Protein AF-A0A7W1QDH7-F1 (afdb_monomer_lite)

Structure (mmCIF, N/CA/C/O backbone):
data_AF-A0A7W1QDH7-F1
#
_entry.id   AF-A0A7W1QDH7-F1
#
loop_
_atom_site.group_PDB
_atom_site.id
_atom_site.type_symbol
_atom_site.label_atom_id
_atom_site.label_alt_id
_atom_site.label_comp_id
_atom_site.label_asym_id
_atom_site.label_entity_id
_atom_site.label_seq_id
_atom_site.pdbx_PDB_ins_code
_atom_site.Cartn_x
_atom_site.Cartn_y
_atom_site.Cartn_z
_atom_site.occupancy
_atom_site.B_iso_or_equiv
_atom_site.auth_seq_id
_atom_site.auth_comp_id
_atom_site.auth_asym_id
_atom_site.auth_atom_id
_atom_site.pdbx_PDB_model_num
ATOM 1 N N . MET A 1 1 ? -6.095 22.217 -7.830 1.00 62.41 1 MET A N 1
ATOM 2 C CA . MET A 1 1 ? -6.116 20.892 -7.169 1.00 62.41 1 MET A CA 1
ATOM 3 C C . MET A 1 1 ? -4.738 20.520 -6.638 1.00 62.41 1 MET A C 1
ATOM 5 O O . MET A 1 1 ? -4.545 20.686 -5.448 1.00 62.41 1 MET A O 1
ATOM 9 N N . TYR A 1 2 ? -3.769 20.153 -7.483 1.00 74.31 2 TYR A N 1
ATOM 10 C CA . TYR A 1 2 ? -2.484 19.560 -7.063 1.00 74.31 2 TYR A CA 1
ATOM 11 C C . TYR A 1 2 ? -1.572 20.401 -6.150 1.00 74.31 2 TYR A C 1
ATOM 13 O O . TYR A 1 2 ? -0.783 19.830 -5.410 1.00 74.31 2 TYR A O 1
ATOM 21 N N . VAL A 1 3 ? -1.682 21.734 -6.166 1.00 87.06 3 VAL A N 1
ATOM 22 C CA . VAL A 1 3 ? -0.890 22.602 -5.271 1.00 87.06 3 VAL A CA 1
ATOM 23 C C . VAL A 1 3 ? -1.509 22.691 -3.878 1.00 87.06 3 VAL A C 1
ATOM 25 O O . VAL A 1 3 ? -0.794 22.663 -2.891 1.00 87.06 3 VAL A O 1
ATOM 28 N N . LEU A 1 4 ? -2.837 22.791 -3.781 1.00 91.25 4 LEU A N 1
ATOM 29 C CA . LEU A 1 4 ? -3.521 23.055 -2.510 1.00 91.25 4 LEU A CA 1
ATOM 30 C C . LEU A 1 4 ? -3.969 21.780 -1.800 1.00 91.25 4 LEU A C 1
ATOM 32 O O . LEU A 1 4 ? -3.981 21.744 -0.572 1.00 91.25 4 LEU A O 1
ATOM 36 N N . SER A 1 5 ? -4.332 20.733 -2.545 1.00 86.88 5 SER A N 1
ATOM 37 C CA . SER A 1 5 ? -4.873 19.501 -1.974 1.00 86.88 5 SER A CA 1
ATOM 38 C C . SER A 1 5 ? -3.976 18.846 -0.919 1.00 86.88 5 SER A C 1
ATOM 40 O O . SER A 1 5 ? -4.533 18.519 0.125 1.00 86.88 5 SER A O 1
ATOM 42 N N . PRO A 1 6 ? -2.643 18.684 -1.075 1.00 81.94 6 PRO A N 1
ATOM 43 C CA . PRO A 1 6 ? -1.846 18.029 -0.035 1.00 81.94 6 PRO A CA 1
ATOM 44 C C . PRO A 1 6 ? -1.867 18.808 1.287 1.00 81.94 6 PRO A C 1
ATOM 46 O O . PRO A 1 6 ? -1.987 18.207 2.353 1.00 81.94 6 PRO A O 1
ATOM 49 N N . PHE A 1 7 ? -1.840 20.142 1.229 1.00 90.19 7 PHE A N 1
ATOM 50 C CA . PHE A 1 7 ? -1.874 20.986 2.424 1.00 90.19 7 PHE A CA 1
ATOM 51 C C . PHE A 1 7 ? -3.263 21.028 3.056 1.00 90.19 7 PHE A C 1
ATOM 53 O O . PHE A 1 7 ? -3.391 20.871 4.266 1.00 90.19 7 PHE A O 1
ATOM 60 N N . VAL A 1 8 ? -4.312 21.201 2.246 1.00 91.81 8 VAL A N 1
ATOM 61 C CA . VAL A 1 8 ? -5.695 21.272 2.738 1.00 91.81 8 VAL A CA 1
ATOM 62 C C . VAL A 1 8 ? -6.139 19.925 3.301 1.00 91.81 8 VAL A C 1
ATOM 64 O O . VAL A 1 8 ? -6.687 19.886 4.398 1.00 91.81 8 VAL A O 1
ATOM 67 N N . VAL A 1 9 ? -5.872 18.819 2.599 1.00 88.88 9 VAL A N 1
ATOM 68 C CA . VAL A 1 9 ? -6.198 17.466 3.076 1.00 88.88 9 VAL A CA 1
ATOM 69 C C . VAL A 1 9 ? -5.384 17.131 4.321 1.00 88.88 9 VAL A C 1
ATOM 71 O O . VAL A 1 9 ? -5.959 16.640 5.288 1.00 88.88 9 VAL A O 1
ATOM 74 N N . GLY A 1 10 ? -4.086 17.451 4.347 1.00 86.81 10 GLY A N 1
ATOM 75 C CA . GLY A 1 10 ? -3.248 17.252 5.531 1.00 86.81 10 GLY A CA 1
ATOM 76 C C . GLY A 1 10 ? -3.743 18.046 6.744 1.00 86.81 10 GLY A C 1
ATOM 77 O O . GLY A 1 10 ? -3.869 17.500 7.839 1.00 86.81 10 GLY A O 1
ATOM 78 N N . TRP A 1 11 ? -4.106 19.316 6.546 1.00 92.50 11 TRP A N 1
ATOM 79 C CA . TRP A 1 11 ? -4.665 20.168 7.596 1.00 92.50 11 TRP A CA 1
ATOM 80 C C . TRP A 1 11 ? -6.034 19.681 8.086 1.00 92.50 11 TRP A C 1
ATOM 82 O O . TRP A 1 11 ? -6.261 19.609 9.295 1.00 92.50 11 TRP A O 1
ATOM 92 N N . LEU A 1 12 ? -6.938 19.306 7.173 1.00 92.56 12 LEU A N 1
ATOM 93 C CA . LEU A 1 12 ? -8.249 18.743 7.516 1.00 92.56 12 LEU A CA 1
ATOM 94 C C . LEU A 1 12 ? -8.105 17.429 8.282 1.00 92.56 12 LEU A C 1
ATOM 96 O O . LEU A 1 12 ? -8.764 17.246 9.304 1.00 92.56 12 LEU A O 1
ATOM 100 N N . TRP A 1 13 ? -7.220 16.542 7.828 1.00 88.88 13 TRP A N 1
ATOM 101 C CA . TRP A 1 13 ? -6.915 15.293 8.517 1.00 88.88 13 TRP A CA 1
ATOM 102 C C . TRP A 1 13 ? -6.404 15.558 9.935 1.00 88.88 13 TRP A C 1
ATOM 104 O O . TRP A 1 13 ? -6.937 14.990 10.887 1.00 88.88 13 TRP A O 1
ATOM 114 N N . TRP A 1 14 ? -5.450 16.479 10.103 1.00 90.12 14 TRP A N 1
ATOM 115 C CA . TRP A 1 14 ? -4.937 16.843 11.426 1.00 90.12 14 TRP A CA 1
ATOM 116 C C . TRP A 1 14 ? -6.041 17.409 12.328 1.00 90.12 14 TRP A C 1
ATOM 118 O O . TRP A 1 14 ? -6.173 16.993 13.479 1.00 90.12 14 TRP A O 1
ATOM 128 N N . ARG A 1 15 ? -6.890 18.305 11.814 1.00 93.50 15 ARG A N 1
ATOM 129 C CA . ARG A 1 15 ? -8.025 18.835 12.585 1.00 93.50 15 ARG A CA 1
ATOM 130 C C . ARG A 1 15 ? -9.057 17.773 12.951 1.00 93.50 15 ARG A C 1
ATOM 132 O O . ARG A 1 15 ? -9.614 17.848 14.043 1.00 93.50 15 ARG A O 1
ATOM 139 N N . ASN A 1 16 ? -9.324 16.814 12.070 1.00 90.31 16 ASN A N 1
ATOM 140 C CA . ASN A 1 16 ? -10.232 15.707 12.367 1.00 90.31 16 ASN A CA 1
ATOM 141 C C . ASN A 1 16 ? -9.646 14.793 13.445 1.00 90.31 16 ASN A C 1
ATOM 143 O O . ASN A 1 16 ? -10.351 14.429 14.378 1.00 90.31 16 ASN A O 1
ATOM 147 N N . GLN A 1 17 ? -8.343 14.514 13.387 1.00 85.62 17 GLN A N 1
ATOM 148 C CA . GLN A 1 17 ? -7.642 13.711 14.391 1.00 85.62 17 GLN A CA 1
ATOM 149 C C . GLN A 1 17 ? -7.682 14.313 15.800 1.00 85.62 17 GLN A C 1
ATOM 151 O O . GLN A 1 17 ? -7.649 13.570 16.771 1.00 85.62 17 GLN A O 1
ATOM 156 N N . GLN A 1 18 ? -7.760 15.641 15.927 1.00 88.62 18 GLN A N 1
ATOM 157 C CA . GLN A 1 18 ? -7.909 16.307 17.228 1.00 88.62 18 GLN A CA 1
ATOM 158 C C . GLN A 1 18 ? -9.317 16.164 17.825 1.00 88.62 18 GLN A C 1
ATOM 160 O O . GLN A 1 18 ? -9.488 16.361 19.024 1.00 88.62 18 GLN A O 1
ATOM 165 N N . ARG A 1 19 ? -10.327 15.872 16.996 1.00 87.62 19 ARG A N 1
ATOM 166 C CA . ARG A 1 19 ? -11.731 15.740 17.416 1.00 87.62 19 ARG A CA 1
ATOM 167 C C . ARG A 1 19 ? -12.199 14.295 17.531 1.00 87.62 19 ARG A C 1
ATOM 169 O O . ARG A 1 19 ? -13.248 14.064 18.118 1.00 87.62 19 ARG A O 1
ATOM 176 N N . ASP A 1 20 ? -11.459 13.354 16.958 1.00 84.00 20 ASP A N 1
ATOM 177 C CA . ASP A 1 20 ? -11.745 11.928 17.057 1.00 84.00 20 ASP A CA 1
ATOM 178 C C . ASP A 1 20 ? -11.388 11.431 18.469 1.00 84.00 20 ASP A C 1
ATOM 180 O O . ASP A 1 20 ? -10.215 11.491 18.848 1.00 84.00 20 ASP A O 1
ATOM 184 N N . PRO A 1 21 ? -12.356 10.917 19.253 1.00 82.56 21 PRO A N 1
ATOM 185 C CA . PRO A 1 21 ? -12.082 10.336 20.565 1.00 82.56 21 PRO A CA 1
ATOM 186 C C . PRO A 1 21 ? -11.127 9.136 20.501 1.00 82.56 21 PRO A C 1
ATOM 188 O O . PRO A 1 21 ? -10.545 8.771 21.519 1.00 82.56 21 PRO A O 1
ATOM 191 N N . ARG A 1 22 ? -10.968 8.508 19.321 1.00 80.31 22 ARG A N 1
ATOM 192 C CA . ARG A 1 22 ? -10.178 7.283 19.084 1.00 80.31 22 ARG A CA 1
ATOM 193 C C . ARG A 1 22 ? -10.589 6.097 19.959 1.00 80.31 22 ARG A C 1
ATOM 195 O O . ARG A 1 22 ? -9.849 5.121 20.076 1.00 80.31 22 ARG A O 1
ATOM 202 N N . VAL A 1 23 ? -11.775 6.171 20.554 1.00 84.56 23 VAL A N 1
ATOM 203 C CA . VAL A 1 23 ? -12.375 5.085 21.321 1.00 84.56 23 VAL A CA 1
ATOM 204 C C . VAL A 1 23 ? -13.290 4.300 20.381 1.00 84.56 23 VAL A C 1
ATOM 206 O O . VAL A 1 23 ? -14.040 4.926 19.628 1.00 84.56 23 VAL A O 1
ATOM 209 N N . PRO A 1 24 ? -13.222 2.958 20.377 1.00 83.56 24 PRO A N 1
ATOM 210 C CA . PRO A 1 24 ? -14.175 2.140 19.641 1.00 83.56 24 PRO A CA 1
ATOM 211 C C . PRO A 1 24 ? -15.611 2.374 20.114 1.00 83.56 24 PRO A C 1
ATOM 213 O O . PRO A 1 24 ? -15.856 2.536 21.312 1.00 83.56 24 PRO A O 1
ATOM 216 N N . GLU A 1 25 ? -16.560 2.359 19.183 1.00 83.69 25 GLU A N 1
ATOM 217 C CA . GLU A 1 25 ? -17.983 2.409 19.528 1.00 83.69 25 GLU A CA 1
ATOM 218 C C . GLU A 1 25 ? -18.431 1.099 20.204 1.00 83.69 25 GLU A C 1
ATOM 220 O O . GLU A 1 25 ? -17.827 0.035 20.029 1.00 83.69 25 GLU A O 1
ATOM 225 N N . ALA A 1 26 ? -19.511 1.150 20.991 1.00 81.44 26 ALA A N 1
ATOM 226 C CA . ALA A 1 26 ? -20.052 -0.045 21.634 1.00 81.44 26 ALA A CA 1
ATOM 227 C C . ALA A 1 26 ? -20.470 -1.088 20.578 1.00 81.44 26 ALA A C 1
ATOM 229 O O . ALA A 1 26 ? -21.246 -0.797 19.670 1.00 81.44 26 ALA A O 1
ATOM 230 N N . GLY A 1 27 ? -19.937 -2.309 20.692 1.00 80.69 27 GLY A N 1
ATOM 231 C CA . GLY A 1 27 ? -20.182 -3.387 19.728 1.00 80.69 27 GLY A CA 1
ATOM 232 C C . GLY A 1 27 ? -19.380 -3.282 18.423 1.00 80.69 27 GLY A C 1
ATOM 233 O O . GLY A 1 27 ? -19.613 -4.074 17.505 1.00 80.69 27 GLY A O 1
ATOM 234 N N . GLU A 1 28 ? -18.433 -2.343 18.321 1.00 85.75 28 GLU A N 1
ATOM 235 C CA . GLU A 1 28 ? -17.534 -2.242 17.175 1.00 85.75 28 GLU A CA 1
ATOM 236 C C . GLU A 1 28 ? -16.529 -3.404 17.134 1.00 85.75 28 GLU A C 1
ATOM 238 O O . GLU A 1 28 ? -15.860 -3.729 18.115 1.00 85.75 28 GLU A O 1
ATOM 243 N N . SER A 1 29 ? -16.385 -4.018 15.957 1.00 89.3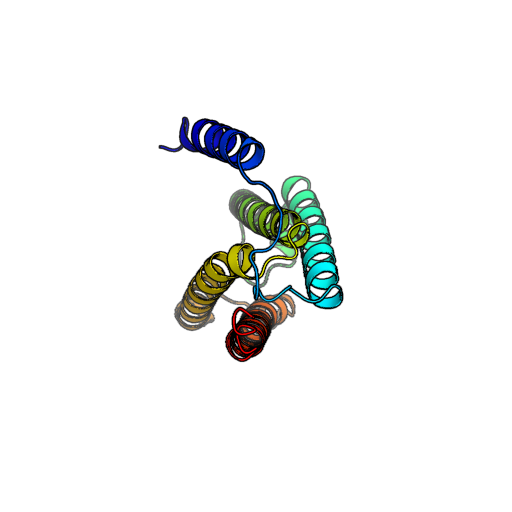8 29 SER A N 1
ATOM 244 C CA . SER A 1 29 ? -15.373 -5.051 15.730 1.00 89.38 29 SER A CA 1
ATOM 245 C C . SER A 1 29 ? -13.972 -4.448 15.643 1.00 89.38 29 SER A C 1
ATOM 247 O O . SER A 1 29 ? -13.748 -3.460 14.941 1.00 89.38 29 SER A O 1
ATOM 249 N N . LEU A 1 30 ? -13.008 -5.088 16.306 1.00 93.38 30 LEU A N 1
ATOM 250 C CA . LEU A 1 30 ? -11.610 -4.668 16.294 1.00 93.38 30 LEU A CA 1
ATOM 251 C C . LEU A 1 30 ? -10.775 -5.539 15.357 1.00 93.38 30 LEU A C 1
ATOM 253 O O . LEU A 1 30 ? -10.890 -6.764 15.346 1.00 93.38 30 LEU A O 1
ATOM 257 N N . VAL A 1 31 ? -9.894 -4.900 14.596 1.00 94.12 31 VAL A N 1
ATOM 258 C CA . VAL A 1 31 ? -8.950 -5.567 13.703 1.00 94.12 31 VAL A CA 1
ATOM 259 C C . VAL A 1 31 ? -7.907 -6.324 14.537 1.00 94.12 31 VAL A C 1
ATOM 261 O O . VAL A 1 31 ? -7.233 -5.715 15.382 1.00 94.12 31 VAL A O 1
ATOM 264 N N . PRO A 1 32 ? -7.713 -7.636 14.297 1.00 95.25 32 PRO A N 1
ATOM 265 C CA . PRO A 1 32 ? -6.762 -8.442 15.054 1.00 95.25 32 PRO A CA 1
ATOM 266 C C . PRO A 1 32 ? -5.345 -7.859 15.037 1.00 95.25 32 PRO A C 1
ATOM 268 O O . PRO A 1 32 ? -4.871 -7.358 14.015 1.00 95.25 32 PRO A O 1
ATOM 271 N N . ALA A 1 33 ? -4.626 -7.965 16.160 1.00 96.00 33 ALA A N 1
ATOM 272 C CA . ALA A 1 33 ? -3.254 -7.459 16.277 1.00 96.00 33 ALA A CA 1
ATOM 273 C C . ALA A 1 33 ? -2.316 -8.039 15.204 1.00 96.00 33 ALA A C 1
ATOM 275 O O . ALA A 1 33 ? -1.496 -7.306 14.659 1.00 96.00 33 ALA A O 1
ATOM 276 N N . THR A 1 34 ? -2.497 -9.311 14.841 1.00 97.00 34 THR A N 1
ATOM 277 C CA . THR A 1 34 ? -1.747 -9.974 13.767 1.00 97.00 34 THR A CA 1
ATOM 278 C C . THR A 1 34 ? -1.954 -9.291 12.417 1.00 97.00 34 THR A C 1
ATOM 280 O O . THR A 1 34 ? -0.983 -9.006 11.726 1.00 97.00 34 THR A O 1
ATOM 283 N N . VAL A 1 35 ? -3.197 -8.950 12.061 1.00 96.69 35 VAL A N 1
ATOM 284 C CA . VAL A 1 35 ? -3.511 -8.246 10.805 1.00 96.69 35 VAL A CA 1
ATOM 285 C C . VAL A 1 35 ? -2.868 -6.860 10.796 1.00 96.69 35 VAL A C 1
ATOM 287 O O . VAL A 1 35 ? -2.271 -6.456 9.800 1.00 96.69 35 VAL A O 1
ATOM 290 N N . ARG A 1 36 ? -2.913 -6.149 11.929 1.00 97.12 36 ARG A N 1
ATOM 291 C CA . ARG A 1 36 ? -2.253 -4.843 12.072 1.00 97.12 36 ARG A CA 1
ATOM 292 C C . ARG A 1 36 ? -0.733 -4.947 11.963 1.00 97.12 36 ARG A C 1
ATOM 294 O O . ARG A 1 36 ? -0.114 -4.093 11.339 1.00 97.12 36 ARG A O 1
ATOM 301 N N . LEU A 1 37 ? -0.126 -5.988 12.532 1.00 97.94 37 LEU A N 1
ATOM 302 C CA . LEU A 1 37 ? 1.312 -6.229 12.424 1.00 97.94 37 LEU A CA 1
ATOM 303 C C . LEU A 1 37 ? 1.723 -6.552 10.982 1.00 97.94 37 LEU A C 1
ATOM 305 O O . LEU A 1 37 ? 2.704 -5.993 10.499 1.00 97.94 37 LEU A O 1
ATOM 309 N N . ILE A 1 38 ? 0.946 -7.381 10.280 1.00 97.06 38 ILE A N 1
ATOM 310 C CA . ILE A 1 38 ? 1.157 -7.670 8.854 1.00 97.06 38 ILE A CA 1
ATOM 311 C C . ILE A 1 38 ? 1.071 -6.376 8.037 1.00 97.06 38 ILE A C 1
ATOM 313 O O . ILE A 1 38 ? 1.966 -6.095 7.245 1.00 97.06 38 ILE A O 1
ATOM 317 N N . ALA A 1 39 ? 0.057 -5.540 8.280 1.00 96.88 39 ALA A N 1
ATOM 318 C CA . ALA A 1 39 ? -0.070 -4.238 7.626 1.00 96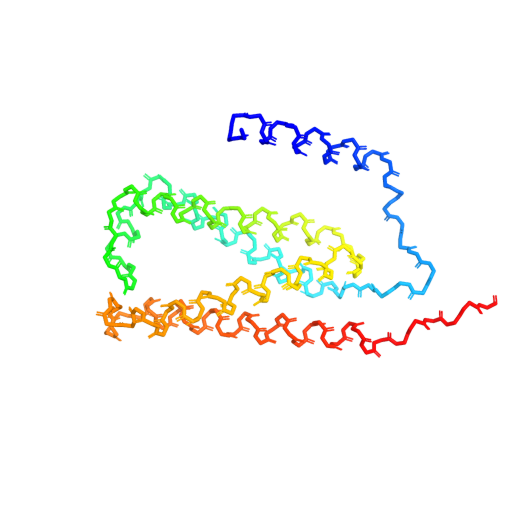.88 39 ALA A CA 1
ATOM 319 C C . ALA A 1 39 ? 1.147 -3.328 7.883 1.00 96.88 39 ALA A C 1
ATOM 321 O O . ALA A 1 39 ? 1.624 -2.683 6.952 1.00 96.88 39 ALA A O 1
ATOM 322 N N . ARG A 1 40 ? 1.699 -3.311 9.107 1.00 97.81 40 ARG A N 1
ATOM 323 C CA . ARG A 1 40 ? 2.939 -2.572 9.429 1.00 97.81 40 ARG A CA 1
ATOM 324 C C . ARG A 1 40 ? 4.141 -3.111 8.676 1.00 97.81 40 ARG A C 1
ATOM 326 O O . ARG A 1 40 ? 4.920 -2.323 8.155 1.00 97.81 40 ARG A O 1
ATOM 333 N N . ALA A 1 41 ? 4.294 -4.431 8.621 1.00 97.94 41 ALA A N 1
ATOM 334 C CA . ALA A 1 41 ? 5.399 -5.057 7.908 1.00 97.94 41 ALA A CA 1
ATOM 335 C C . ALA A 1 41 ? 5.347 -4.720 6.408 1.00 97.94 41 ALA A C 1
ATOM 337 O O . ALA A 1 41 ? 6.351 -4.284 5.847 1.00 97.94 41 ALA A O 1
ATOM 338 N N . ILE A 1 42 ? 4.163 -4.822 5.791 1.00 96.69 42 ILE A N 1
ATOM 339 C CA . ILE A 1 42 ? 3.931 -4.418 4.396 1.00 96.69 42 ILE A CA 1
ATOM 340 C C . ILE A 1 42 ? 4.244 -2.931 4.209 1.00 96.69 42 ILE A C 1
ATOM 342 O O . ILE A 1 42 ? 4.940 -2.568 3.266 1.00 96.69 42 ILE A O 1
ATOM 346 N N . ALA A 1 43 ? 3.778 -2.074 5.120 1.00 97.75 43 ALA A N 1
ATOM 347 C CA . ALA A 1 43 ? 4.022 -0.640 5.055 1.00 97.75 43 ALA A CA 1
ATOM 348 C C . ALA A 1 43 ? 5.514 -0.291 5.097 1.00 97.75 43 ALA A C 1
ATOM 350 O O . ALA A 1 43 ? 5.992 0.469 4.259 1.00 97.75 43 ALA A O 1
ATOM 351 N N . VAL A 1 44 ? 6.257 -0.862 6.049 1.00 98.25 44 VAL A N 1
ATOM 352 C CA . VAL A 1 44 ? 7.704 -0.643 6.175 1.00 98.25 44 VAL A CA 1
ATOM 353 C C . VAL A 1 44 ? 8.429 -1.155 4.933 1.00 98.25 44 VAL A C 1
ATOM 355 O O . VAL A 1 44 ? 9.239 -0.423 4.372 1.00 98.25 44 VAL A O 1
ATOM 358 N N . GLY A 1 45 ? 8.098 -2.358 4.456 1.00 98.00 45 GLY A N 1
ATOM 359 C CA . GLY A 1 45 ? 8.675 -2.910 3.229 1.00 98.00 45 GLY A CA 1
ATOM 360 C C . GLY A 1 45 ? 8.422 -2.020 2.010 1.00 98.00 45 GLY A C 1
ATOM 361 O O . GLY A 1 45 ? 9.359 -1.696 1.285 1.00 98.00 45 GLY A O 1
ATOM 362 N N . ALA A 1 46 ? 7.184 -1.553 1.827 1.00 97.69 46 ALA A N 1
ATOM 363 C CA . ALA A 1 46 ? 6.814 -0.650 0.740 1.00 97.69 46 ALA A CA 1
ATOM 364 C C . ALA A 1 46 ? 7.554 0.694 0.821 1.00 97.69 46 ALA A C 1
ATOM 366 O O . ALA A 1 46 ? 8.031 1.193 -0.195 1.00 97.69 46 ALA A O 1
ATOM 367 N N . LEU A 1 47 ? 7.694 1.273 2.017 1.00 98.50 47 LEU A N 1
ATOM 368 C CA . LEU A 1 47 ? 8.406 2.541 2.203 1.00 98.50 47 LEU A CA 1
ATOM 369 C C . LEU A 1 47 ? 9.905 2.408 1.949 1.00 98.50 47 LEU A C 1
ATOM 371 O O . LEU A 1 47 ? 10.488 3.283 1.313 1.00 98.50 47 LEU A O 1
ATOM 375 N N . LEU A 1 48 ? 10.520 1.313 2.400 1.00 98.50 48 LEU A N 1
ATOM 376 C CA . LEU A 1 48 ? 11.925 1.028 2.119 1.00 98.50 48 LEU A CA 1
ATOM 377 C C . LEU A 1 48 ? 12.150 0.798 0.621 1.00 98.50 48 LEU A C 1
ATOM 379 O O . LEU A 1 48 ? 13.055 1.401 0.051 1.00 98.50 48 LEU A O 1
ATOM 383 N N . ALA A 1 49 ? 11.302 -0.001 -0.032 1.00 97.31 49 ALA A N 1
ATOM 384 C CA . ALA A 1 49 ? 11.376 -0.227 -1.473 1.00 97.31 49 ALA A CA 1
ATOM 385 C C . ALA A 1 49 ? 11.208 1.083 -2.261 1.00 97.31 49 ALA A C 1
ATOM 387 O O . ALA A 1 49 ? 12.011 1.387 -3.141 1.00 97.31 49 ALA A O 1
ATOM 388 N N . ALA A 1 50 ? 10.216 1.902 -1.903 1.00 98.25 50 ALA A N 1
ATOM 389 C CA . ALA A 1 50 ? 10.006 3.204 -2.523 1.00 98.25 50 ALA A 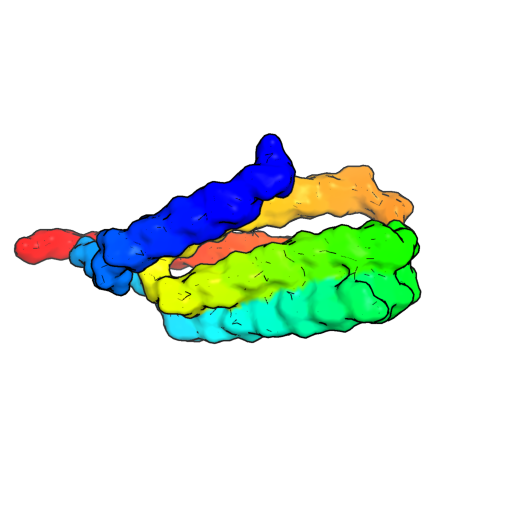CA 1
ATOM 390 C C . ALA A 1 50 ? 11.209 4.138 -2.335 1.00 98.25 50 ALA A C 1
ATOM 392 O O . ALA A 1 50 ? 11.622 4.803 -3.282 1.00 98.25 50 ALA A O 1
ATOM 393 N N . LEU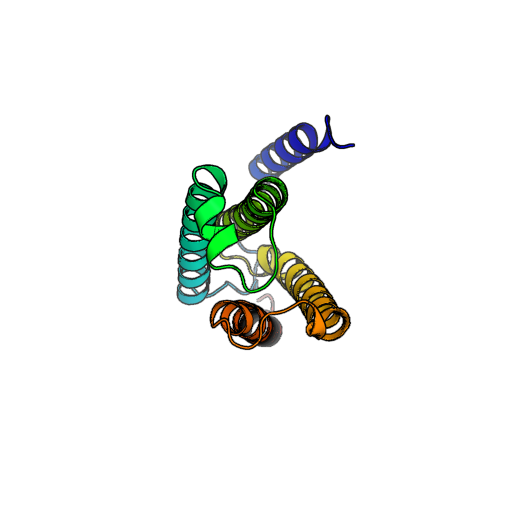 A 1 51 ? 11.797 4.174 -1.136 1.00 98.38 51 LEU A N 1
ATOM 394 C CA . LEU A 1 51 ? 12.985 4.980 -0.861 1.00 98.38 51 LEU A CA 1
ATOM 395 C C . LEU A 1 51 ? 14.173 4.542 -1.726 1.00 98.38 51 LEU A C 1
ATOM 397 O O . LEU A 1 51 ? 14.837 5.393 -2.317 1.00 98.38 51 LEU A O 1
ATOM 401 N N . VAL A 1 52 ? 14.406 3.231 -1.840 1.00 98.31 52 VAL A N 1
ATOM 402 C CA . VAL A 1 52 ? 15.460 2.674 -2.700 1.00 98.31 52 VAL A CA 1
ATOM 403 C C . VAL A 1 52 ? 15.252 3.102 -4.150 1.00 98.31 52 VAL A C 1
ATOM 405 O O . VAL A 1 52 ? 16.169 3.664 -4.737 1.00 98.31 52 VAL A O 1
ATOM 408 N N . VAL A 1 53 ? 14.050 2.925 -4.708 1.00 98.12 53 VAL A N 1
ATOM 409 C CA . VAL A 1 53 ? 13.763 3.266 -6.116 1.00 98.12 53 VAL A CA 1
ATOM 410 C C . VAL A 1 53 ? 13.784 4.781 -6.364 1.00 98.12 53 VAL A C 1
ATOM 412 O O . VAL A 1 53 ? 14.161 5.232 -7.445 1.00 98.12 53 VAL A O 1
ATOM 415 N N . LEU A 1 54 ? 13.424 5.606 -5.376 1.00 97.75 54 LEU A N 1
ATOM 416 C CA . LEU A 1 54 ? 13.544 7.063 -5.496 1.00 97.75 54 LEU A CA 1
ATOM 417 C C . LEU A 1 54 ? 15.005 7.504 -5.639 1.00 97.75 54 LEU A C 1
ATOM 419 O O . LEU A 1 54 ? 15.309 8.350 -6.489 1.00 97.75 54 LEU A O 1
ATOM 423 N N . ILE A 1 55 ? 15.896 6.923 -4.831 1.00 98.25 55 ILE A N 1
ATOM 424 C CA . ILE A 1 55 ? 17.329 7.242 -4.820 1.00 98.25 55 ILE A CA 1
ATOM 425 C C . ILE A 1 55 ? 18.035 6.611 -6.027 1.00 98.25 55 ILE A C 1
ATOM 427 O O . ILE A 1 55 ? 18.769 7.298 -6.736 1.00 98.25 55 ILE A O 1
ATOM 431 N N . SER A 1 56 ? 17.779 5.329 -6.284 1.00 97.88 56 SER A N 1
ATOM 432 C CA . SER A 1 56 ? 18.390 4.523 -7.342 1.00 97.88 56 SER A CA 1
ATOM 433 C C . SER A 1 56 ? 17.297 3.893 -8.218 1.00 97.88 56 SER A C 1
ATOM 435 O O . SER A 1 56 ? 16.903 2.744 -8.006 1.00 97.88 56 SER A O 1
ATOM 437 N N . PRO A 1 57 ? 16.756 4.649 -9.192 1.00 97.00 57 PRO A N 1
ATOM 438 C CA . PRO A 1 57 ? 15.666 4.167 -10.038 1.00 97.00 57 PRO A CA 1
ATOM 439 C C . PRO A 1 57 ? 16.082 3.025 -10.966 1.00 97.00 57 PRO A C 1
ATOM 441 O O . PRO A 1 57 ? 15.222 2.236 -11.353 1.00 97.00 57 PRO A O 1
ATOM 444 N N . ASP A 1 58 ? 17.375 2.910 -11.279 1.00 97.56 58 ASP A N 1
ATOM 445 C CA . ASP A 1 58 ? 17.910 1.873 -12.165 1.00 97.56 58 ASP A CA 1
ATOM 446 C C . ASP A 1 58 ? 17.670 0.466 -11.600 1.00 97.56 58 ASP A C 1
ATOM 448 O O . ASP A 1 58 ? 17.359 -0.450 -12.348 1.00 97.56 58 ASP A O 1
ATOM 452 N N . VAL A 1 59 ? 17.634 0.312 -10.266 1.00 95.94 59 VAL A N 1
ATOM 453 C CA . VAL A 1 59 ? 17.243 -0.954 -9.618 1.00 95.94 59 VAL A CA 1
ATOM 454 C C . VAL A 1 59 ? 15.866 -1.419 -10.088 1.00 95.94 59 VAL A C 1
ATOM 456 O O . VAL A 1 59 ? 15.672 -2.606 -10.331 1.00 95.94 59 VAL A O 1
ATOM 459 N N . ALA A 1 60 ? 14.900 -0.507 -10.221 1.00 96.00 60 ALA A N 1
ATOM 460 C CA . ALA A 1 60 ? 13.609 -0.868 -10.786 1.00 96.00 60 ALA A CA 1
ATOM 461 C C . ALA A 1 60 ? 13.735 -1.085 -12.296 1.00 96.00 60 ALA A C 1
ATOM 463 O O . ALA A 1 60 ? 13.311 -2.125 -12.769 1.00 96.00 60 ALA A O 1
ATOM 464 N N . VAL A 1 61 ? 14.349 -0.164 -13.040 1.00 97.00 61 VAL A N 1
ATOM 465 C CA . VAL A 1 61 ? 14.481 -0.271 -14.508 1.00 97.00 61 VAL A CA 1
ATOM 466 C C . VAL A 1 61 ? 15.060 -1.621 -14.950 1.00 97.00 61 VAL A C 1
ATOM 468 O O . VAL A 1 61 ? 14.526 -2.221 -15.877 1.00 97.00 61 VAL A O 1
ATOM 471 N N . ASP A 1 62 ? 16.073 -2.123 -14.248 1.00 96.00 62 ASP A N 1
ATOM 472 C CA . ASP A 1 62 ? 16.785 -3.353 -14.604 1.00 96.00 62 ASP A CA 1
ATOM 473 C C . ASP A 1 62 ? 16.042 -4.637 -14.201 1.00 96.00 62 ASP A C 1
ATOM 475 O O . ASP A 1 62 ? 16.316 -5.705 -14.741 1.00 96.00 62 ASP A O 1
ATOM 479 N N . ASN A 1 63 ? 15.127 -4.562 -13.227 1.00 95.38 63 ASN A N 1
ATOM 480 C CA . ASN A 1 63 ? 14.495 -5.747 -12.633 1.00 95.38 63 ASN A CA 1
ATOM 481 C C . ASN A 1 63 ? 12.979 -5.809 -12.847 1.00 95.38 63 ASN A C 1
ATOM 483 O O . ASN A 1 63 ? 12.369 -6.847 -12.595 1.00 95.38 63 ASN A O 1
ATOM 487 N N . TRP A 1 64 ? 12.340 -4.715 -13.254 1.00 93.69 64 TRP A N 1
ATOM 488 C CA . TRP A 1 64 ? 10.887 -4.632 -13.311 1.00 93.69 64 TRP A CA 1
ATOM 489 C C . TRP A 1 64 ? 10.295 -5.520 -14.408 1.00 93.69 64 TRP A C 1
ATOM 491 O O . TRP A 1 64 ? 10.912 -5.748 -15.442 1.00 93.69 64 TRP A O 1
ATOM 501 N N . GLY A 1 65 ? 9.069 -6.001 -14.193 1.00 92.94 65 GLY A N 1
ATOM 502 C CA . GLY A 1 65 ? 8.393 -6.926 -15.113 1.00 92.94 65 GLY A CA 1
ATOM 503 C C . GLY A 1 65 ? 7.961 -6.316 -16.451 1.00 92.94 65 GLY A C 1
ATOM 504 O O . GLY A 1 65 ? 7.370 -7.003 -17.272 1.00 92.94 65 GLY A O 1
ATOM 505 N N . TRP A 1 66 ? 8.203 -5.024 -16.661 1.00 94.56 66 TRP A N 1
ATOM 506 C CA . TRP A 1 66 ? 7.929 -4.314 -17.907 1.00 94.56 66 TRP A CA 1
ATOM 507 C C . TRP A 1 66 ? 8.849 -3.099 -18.019 1.00 94.56 66 TRP A C 1
ATOM 509 O O . TRP A 1 66 ? 9.394 -2.624 -17.019 1.00 94.56 66 TRP A O 1
ATOM 519 N N . THR A 1 67 ? 8.996 -2.564 -19.230 1.00 95.00 67 THR A N 1
ATOM 520 C CA . THR A 1 67 ? 9.914 -1.455 -19.506 1.00 95.00 67 THR A CA 1
ATOM 521 C C . THR A 1 67 ? 9.579 -0.212 -18.686 1.00 95.00 67 THR A C 1
ATOM 523 O O . THR A 1 67 ? 8.475 0.335 -18.764 1.00 95.00 67 THR A O 1
ATOM 526 N N . LEU A 1 68 ? 10.575 0.289 -17.953 1.00 95.75 68 LEU A N 1
ATOM 527 C CA . LEU A 1 68 ? 10.501 1.548 -17.223 1.00 95.75 68 LEU A CA 1
ATOM 528 C C . LEU A 1 68 ? 11.588 2.514 -17.691 1.00 95.75 68 LEU A C 1
ATOM 530 O O . LEU A 1 68 ? 12.726 2.141 -17.943 1.00 95.75 68 LEU A O 1
ATOM 534 N N . THR A 1 69 ? 11.248 3.797 -17.718 1.00 97.44 69 THR A N 1
ATOM 535 C CA . THR A 1 69 ? 12.241 4.876 -17.664 1.00 97.44 69 THR A CA 1
ATOM 536 C C . THR A 1 69 ? 12.579 5.206 -16.204 1.00 97.44 69 THR A C 1
ATOM 538 O O . THR A 1 69 ? 11.747 4.969 -15.317 1.00 97.44 69 THR A O 1
ATOM 541 N N . PRO A 1 70 ? 13.723 5.859 -15.922 1.00 97.75 70 PRO A N 1
ATOM 542 C CA . PRO A 1 70 ? 14.031 6.332 -14.571 1.00 97.75 70 PRO A CA 1
ATOM 543 C C . PRO A 1 70 ? 12.950 7.256 -13.989 1.00 97.75 70 PRO A C 1
ATOM 545 O O . PRO A 1 70 ? 12.665 7.224 -12.791 1.00 97.75 70 PRO A O 1
ATOM 548 N N . LEU A 1 71 ? 12.297 8.061 -14.838 1.00 97.44 71 LEU A N 1
ATOM 549 C CA . LEU A 1 71 ? 11.199 8.930 -14.417 1.00 97.44 71 LEU A CA 1
ATOM 550 C C . LEU A 1 71 ? 9.975 8.114 -13.984 1.00 97.44 71 LEU A C 1
ATOM 552 O O . LEU A 1 71 ? 9.444 8.335 -12.897 1.00 97.44 71 LEU A O 1
ATOM 556 N N . THR A 1 72 ? 9.541 7.152 -14.800 1.00 96.94 72 THR A N 1
ATOM 557 C CA . THR A 1 72 ? 8.381 6.305 -14.478 1.00 96.94 72 THR A CA 1
ATOM 558 C C . THR A 1 72 ? 8.645 5.408 -13.271 1.00 96.94 72 THR A C 1
ATOM 560 O O . THR A 1 72 ? 7.740 5.216 -12.462 1.00 96.94 72 THR A O 1
ATOM 563 N N . ALA A 1 73 ? 9.882 4.936 -13.080 1.00 97.81 73 ALA A N 1
ATOM 564 C CA . ALA A 1 73 ? 10.285 4.198 -11.883 1.00 97.81 73 ALA A CA 1
ATOM 565 C C . ALA A 1 73 ? 10.088 5.032 -10.605 1.00 97.81 73 ALA A C 1
ATOM 567 O O . ALA A 1 73 ? 9.464 4.576 -9.646 1.00 97.81 73 ALA A O 1
ATOM 568 N N . ARG A 1 74 ? 10.527 6.297 -10.607 1.00 97.88 74 ARG A N 1
ATOM 569 C CA . ARG A 1 74 ? 10.315 7.211 -9.469 1.00 97.88 74 ARG A CA 1
ATOM 570 C C . ARG A 1 74 ? 8.843 7.535 -9.238 1.00 97.88 74 ARG A C 1
ATOM 572 O O . ARG A 1 74 ? 8.415 7.637 -8.092 1.00 97.88 74 ARG A O 1
ATOM 579 N N . VAL A 1 75 ? 8.053 7.661 -10.303 1.00 97.12 75 VAL A N 1
ATOM 580 C CA . VAL A 1 75 ? 6.597 7.835 -10.184 1.00 97.12 75 VAL A CA 1
ATOM 581 C C . VAL A 1 75 ? 5.964 6.618 -9.500 1.00 97.12 75 VAL A C 1
ATOM 583 O O . VAL A 1 75 ? 5.214 6.792 -8.539 1.00 97.12 75 VAL A O 1
ATOM 586 N N . LEU A 1 76 ? 6.311 5.393 -9.911 1.00 96.00 76 LEU A N 1
ATOM 587 C CA . LEU A 1 76 ? 5.852 4.165 -9.248 1.00 96.00 76 LEU A CA 1
ATOM 588 C C . LEU A 1 76 ? 6.306 4.088 -7.784 1.00 96.00 76 LEU A C 1
ATOM 590 O O . LEU A 1 76 ? 5.539 3.654 -6.921 1.00 96.00 76 LEU A O 1
ATOM 594 N N . ALA A 1 77 ? 7.512 4.565 -7.478 1.00 97.75 77 ALA A N 1
ATOM 595 C CA . ALA A 1 77 ? 8.003 4.649 -6.109 1.00 97.75 77 ALA A CA 1
ATOM 596 C C . ALA A 1 77 ? 7.154 5.602 -5.251 1.00 97.75 77 ALA A C 1
ATOM 598 O O . ALA A 1 77 ? 6.791 5.247 -4.132 1.00 97.75 77 ALA A O 1
ATOM 599 N N . CYS A 1 78 ? 6.742 6.761 -5.779 1.00 96.81 78 CYS A N 1
ATOM 600 C CA . CYS A 1 78 ? 5.814 7.664 -5.087 1.00 96.81 78 CYS A CA 1
ATOM 601 C C . CYS A 1 78 ? 4.460 6.998 -4.795 1.00 96.81 78 CYS A C 1
ATOM 603 O O . CYS A 1 78 ? 3.947 7.118 -3.682 1.00 96.81 78 CYS A O 1
ATOM 605 N N . PHE A 1 79 ? 3.895 6.258 -5.757 1.00 94.81 79 PHE A N 1
ATOM 606 C CA . PHE A 1 79 ? 2.667 5.485 -5.529 1.00 94.81 79 PHE A CA 1
ATOM 607 C C . PHE A 1 79 ? 2.867 4.400 -4.465 1.00 94.81 79 PHE A C 1
ATOM 609 O O . PHE A 1 79 ? 2.035 4.241 -3.573 1.00 94.81 79 PHE A O 1
ATOM 616 N N . THR A 1 80 ? 3.997 3.698 -4.506 1.00 95.50 80 THR A N 1
ATOM 617 C CA . THR A 1 80 ? 4.354 2.678 -3.511 1.00 95.50 80 THR A CA 1
ATOM 618 C C . THR A 1 80 ? 4.494 3.289 -2.114 1.00 95.50 80 THR A C 1
ATOM 620 O O . THR A 1 80 ? 3.959 2.749 -1.145 1.00 95.50 80 THR A O 1
ATOM 623 N N . ALA A 1 81 ? 5.122 4.463 -2.001 1.00 97.19 81 ALA A N 1
ATOM 624 C CA . ALA A 1 81 ? 5.220 5.207 -0.750 1.00 97.19 81 ALA A CA 1
ATOM 625 C C . ALA A 1 81 ? 3.845 5.660 -0.238 1.00 97.19 81 ALA A C 1
ATOM 627 O O . ALA A 1 81 ? 3.574 5.550 0.957 1.00 97.19 81 ALA A O 1
ATOM 628 N N . GLN A 1 82 ? 2.954 6.118 -1.126 1.00 94.00 82 GLN A N 1
ATOM 629 C CA . GLN A 1 82 ? 1.576 6.466 -0.769 1.00 94.00 82 GLN A CA 1
ATOM 630 C C . GLN A 1 82 ? 0.842 5.263 -0.161 1.00 94.00 82 GLN A C 1
ATOM 632 O O . GLN A 1 82 ? 0.204 5.396 0.885 1.00 94.00 82 GLN A O 1
ATOM 637 N N . VAL A 1 83 ? 0.958 4.084 -0.781 1.00 92.81 83 VAL A N 1
ATOM 638 C CA . VAL A 1 83 ? 0.391 2.838 -0.245 1.00 92.81 83 VAL A CA 1
ATOM 639 C C . VAL A 1 83 ? 1.017 2.506 1.111 1.00 92.81 83 VAL A C 1
ATOM 641 O O . VAL A 1 83 ? 0.287 2.260 2.070 1.00 92.81 83 VAL A O 1
ATOM 644 N N . GLY A 1 84 ? 2.345 2.576 1.229 1.00 96.38 84 GLY A N 1
ATOM 645 C CA . GLY A 1 84 ? 3.064 2.312 2.476 1.00 96.38 84 GLY A CA 1
ATOM 646 C C . GLY A 1 84 ? 2.627 3.216 3.633 1.00 96.38 84 GLY A C 1
ATOM 647 O O . GLY A 1 84 ? 2.286 2.718 4.704 1.00 96.38 84 GLY A O 1
ATOM 648 N N . ILE A 1 85 ? 2.546 4.533 3.416 1.00 95.31 85 ILE A N 1
ATOM 649 C CA . ILE A 1 85 ? 2.036 5.489 4.416 1.00 95.31 85 ILE A CA 1
ATOM 650 C C . ILE A 1 85 ? 0.586 5.158 4.786 1.00 95.31 85 ILE A C 1
ATOM 652 O O . ILE A 1 85 ? 0.243 5.158 5.968 1.00 95.31 85 ILE A O 1
ATOM 656 N N . GLY A 1 86 ? -0.257 4.841 3.797 1.00 92.56 86 GLY A N 1
ATOM 657 C CA . GLY A 1 86 ? -1.649 4.453 4.020 1.00 92.56 86 GLY A CA 1
ATOM 658 C C . GLY A 1 86 ? -1.777 3.238 4.940 1.00 92.56 86 GLY A C 1
ATOM 659 O O . GLY A 1 86 ? -2.470 3.311 5.954 1.00 92.56 86 GLY A O 1
ATOM 660 N N . PHE A 1 87 ? -1.060 2.150 4.644 1.00 94.50 87 PHE A N 1
ATOM 661 C CA . PHE A 1 87 ? -1.044 0.948 5.485 1.00 94.50 87 PHE A CA 1
ATOM 662 C C . PHE A 1 87 ? -0.447 1.209 6.871 1.00 94.50 87 PHE A C 1
ATOM 664 O O . PHE A 1 87 ? -0.965 0.683 7.859 1.00 94.50 87 PHE A O 1
ATOM 671 N N . LEU A 1 88 ? 0.597 2.040 6.974 1.00 96.31 88 LEU A N 1
A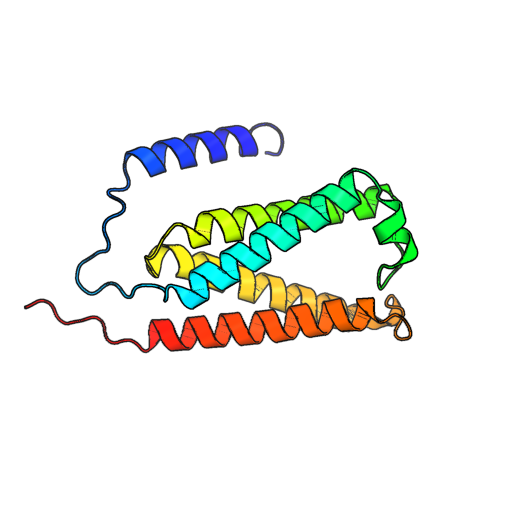TOM 672 C CA . LEU A 1 88 ? 1.193 2.393 8.260 1.00 96.31 88 LEU A CA 1
ATOM 673 C C . LEU A 1 88 ? 0.172 3.098 9.148 1.00 96.31 88 LEU A C 1
ATOM 675 O O . LEU A 1 88 ? -0.080 2.631 10.256 1.00 96.31 88 LEU A O 1
ATOM 679 N N . LEU A 1 89 ? -0.445 4.175 8.657 1.00 92.75 89 LEU A N 1
ATOM 680 C CA . LEU A 1 89 ? -1.433 4.942 9.417 1.00 92.75 89 LEU A CA 1
ATOM 681 C C . LEU A 1 89 ? -2.656 4.090 9.765 1.00 92.75 89 LEU A C 1
ATOM 683 O O . LEU A 1 89 ? -3.121 4.128 10.903 1.00 92.75 89 LEU A O 1
ATOM 687 N N . LEU A 1 90 ? -3.126 3.269 8.824 1.00 92.44 90 LEU A N 1
ATOM 688 C CA . LEU A 1 90 ? -4.249 2.362 9.042 1.00 92.44 90 LEU A CA 1
ATOM 689 C C . LEU A 1 90 ? -3.955 1.338 10.147 1.00 92.44 90 LEU A C 1
ATOM 691 O O . LEU A 1 90 ? -4.788 1.090 11.014 1.00 92.44 90 LEU A O 1
ATOM 695 N N . SER A 1 91 ? -2.732 0.805 10.179 1.00 95.56 91 SER A N 1
ATOM 696 C CA . SER A 1 91 ? -2.297 -0.178 11.177 1.00 95.56 91 SER A CA 1
ATOM 697 C C . SER A 1 91 ? -2.280 0.328 12.625 1.00 95.56 91 SER A C 1
ATOM 699 O O . SER A 1 91 ? -2.171 -0.470 13.566 1.00 95.56 91 SER A O 1
ATOM 701 N N . LEU A 1 92 ? -2.313 1.647 12.822 1.00 93.88 92 LEU A N 1
ATOM 702 C CA . LEU A 1 92 ? -2.320 2.269 14.144 1.00 93.88 92 LEU A CA 1
ATOM 703 C C . LEU A 1 92 ? -3.724 2.286 14.756 1.00 93.88 92 LEU A C 1
ATOM 705 O O . LEU A 1 92 ? -3.839 2.328 15.979 1.00 93.88 92 LEU A O 1
ATOM 709 N N . ASP A 1 93 ? -4.774 2.172 13.939 1.00 92.75 93 ASP A N 1
ATOM 710 C CA . ASP A 1 93 ? -6.161 2.175 14.396 1.00 92.75 93 ASP A CA 1
ATOM 711 C C . ASP A 1 93 ? -6.694 0.733 14.542 1.00 92.75 93 ASP A C 1
ATOM 713 O O . ASP A 1 93 ? -6.641 -0.039 13.581 1.00 92.75 93 ASP A O 1
ATOM 717 N N . PRO A 1 94 ? -7.164 0.301 15.728 1.00 93.62 94 PRO A N 1
ATOM 718 C CA . PRO A 1 94 ? -7.785 -1.012 15.899 1.00 93.62 94 PRO A CA 1
ATOM 719 C C . PRO A 1 94 ? -9.209 -1.105 15.341 1.00 93.62 94 PRO A C 1
ATOM 721 O O . PRO A 1 94 ? -9.706 -2.217 15.200 1.00 93.62 94 PRO A O 1
ATOM 724 N N . ARG A 1 95 ? -9.891 0.009 15.069 1.00 93.69 95 ARG A N 1
ATOM 725 C CA . ARG A 1 95 ? -11.321 0.034 14.731 1.00 93.69 95 ARG A CA 1
ATOM 726 C C . ARG A 1 95 ? -11.580 -0.462 13.314 1.00 93.69 95 ARG A C 1
ATOM 728 O O . ARG A 1 95 ? -10.987 0.043 12.363 1.00 93.69 95 ARG A O 1
ATOM 735 N N . TRP A 1 96 ? -12.498 -1.413 13.133 1.00 94.06 96 TRP A N 1
ATOM 736 C CA . TRP A 1 96 ? -12.865 -1.870 11.788 1.00 94.06 96 TRP A CA 1
ATOM 737 C C . TRP A 1 96 ? -13.485 -0.759 10.940 1.00 94.06 96 TRP A C 1
ATOM 739 O O . TRP A 1 96 ? -13.250 -0.725 9.732 1.00 94.06 96 TRP A O 1
ATOM 749 N N . SER A 1 97 ? -14.230 0.175 11.541 1.00 91.56 97 SER A N 1
ATOM 750 C CA . SER A 1 97 ? -14.831 1.295 10.805 1.00 91.56 97 SER A CA 1
ATOM 751 C C . SER A 1 97 ? -13.790 2.113 10.032 1.00 91.56 97 SER A C 1
ATOM 753 O O . SER A 1 97 ? -14.018 2.415 8.858 1.00 91.56 97 SER A O 1
ATOM 755 N N . SER A 1 98 ? -12.624 2.362 10.638 1.00 91.00 98 SER A N 1
ATOM 756 C CA . SER A 1 98 ? -11.484 3.050 10.018 1.00 91.00 98 SER A CA 1
ATOM 757 C C . SER A 1 98 ? -10.881 2.273 8.844 1.00 91.00 98 SER A C 1
ATOM 759 O O . SER A 1 98 ? -10.405 2.866 7.877 1.00 91.00 98 SER A O 1
ATOM 761 N N . TRP A 1 99 ? -10.916 0.940 8.899 1.00 94.50 99 TRP A N 1
ATOM 762 C CA . TRP A 1 99 ? -10.365 0.064 7.861 1.00 94.50 99 TRP A CA 1
ATOM 763 C C . TRP A 1 99 ? -11.320 -0.157 6.706 1.00 94.50 99 TRP A C 1
ATOM 765 O O . TRP A 1 99 ? -10.891 -0.240 5.559 1.00 94.50 99 TRP A O 1
ATOM 775 N N . ARG A 1 100 ? -12.614 -0.246 6.996 1.00 93.75 100 ARG A N 1
ATOM 776 C CA . ARG A 1 100 ? -13.627 -0.757 6.076 1.00 93.75 100 ARG A CA 1
ATOM 777 C C . ARG A 1 100 ? -13.643 -0.034 4.729 1.00 93.75 100 ARG A C 1
ATOM 779 O O . ARG A 1 100 ? -13.569 -0.686 3.690 1.00 93.75 100 ARG A O 1
ATOM 786 N N . VAL A 1 101 ? -13.693 1.299 4.742 1.00 92.31 101 VAL A N 1
ATOM 787 C CA . VAL A 1 101 ? -13.733 2.108 3.508 1.00 92.31 101 VAL A CA 1
ATOM 788 C C . VAL A 1 101 ? -12.418 1.998 2.734 1.00 92.31 101 VAL A C 1
ATOM 790 O O . VAL A 1 101 ? -12.426 1.878 1.507 1.00 92.31 101 VAL A O 1
ATOM 793 N N . LEU A 1 102 ? -11.282 1.981 3.436 1.00 92.62 102 LEU A N 1
ATOM 794 C CA . LEU A 1 102 ? -9.971 1.827 2.808 1.00 92.62 102 LEU A CA 1
ATOM 795 C C . LEU A 1 102 ? -9.822 0.444 2.170 1.00 92.62 102 LEU A C 1
ATOM 797 O O . LEU A 1 102 ? -9.420 0.360 1.015 1.00 92.62 102 LEU A O 1
ATOM 801 N N . VAL A 1 103 ? -10.224 -0.627 2.857 1.00 95.12 103 VAL A N 1
ATOM 802 C CA . VAL A 1 103 ? -10.209 -1.996 2.319 1.00 95.12 103 VAL A CA 1
ATOM 803 C C . VAL A 1 103 ? -11.063 -2.099 1.054 1.00 95.12 103 VAL A C 1
ATOM 805 O O . VAL A 1 103 ? -10.595 -2.642 0.057 1.00 95.12 103 VAL A O 1
ATOM 808 N N . GLN A 1 104 ? -12.275 -1.533 1.047 1.00 95.50 104 GLN A N 1
ATOM 809 C CA . GLN A 1 104 ? -13.127 -1.490 -0.151 1.00 95.50 104 GLN A CA 1
ATOM 810 C C . GLN A 1 104 ? -12.468 -0.719 -1.304 1.00 95.50 104 GLN A C 1
ATOM 812 O O . GLN A 1 104 ? -12.475 -1.181 -2.445 1.00 95.50 104 GLN A O 1
ATOM 817 N N . THR A 1 105 ? -11.856 0.427 -0.998 1.00 94.81 105 THR A N 1
ATOM 818 C CA . THR A 1 105 ? -11.141 1.249 -1.985 1.00 94.81 105 THR A CA 1
ATOM 819 C C . THR A 1 105 ? -9.965 0.485 -2.593 1.00 94.81 105 THR A C 1
ATOM 821 O O . THR A 1 105 ? -9.810 0.464 -3.813 1.00 94.81 105 THR A O 1
ATOM 824 N N . PHE A 1 106 ? -9.164 -0.193 -1.765 1.00 94.75 106 PHE A N 1
ATOM 825 C CA . PHE A 1 106 ? -8.043 -1.010 -2.229 1.00 94.75 106 PHE A CA 1
ATOM 826 C C . PHE A 1 106 ? -8.503 -2.226 -3.032 1.00 94.75 106 PHE A C 1
ATOM 828 O O . PHE A 1 106 ? -7.881 -2.534 -4.042 1.00 94.75 106 PHE A O 1
ATOM 835 N N . LEU A 1 107 ? -9.597 -2.887 -2.644 1.00 96.12 107 LEU A N 1
ATOM 836 C CA . LEU A 1 107 ? -10.168 -3.987 -3.424 1.00 96.12 107 LEU A CA 1
ATOM 837 C C . LEU A 1 107 ? -10.559 -3.533 -4.833 1.00 96.12 107 LEU A C 1
ATOM 839 O O . LEU A 1 107 ? -10.212 -4.204 -5.802 1.00 96.12 107 LEU A O 1
ATOM 843 N N . LEU A 1 108 ? -11.228 -2.383 -4.955 1.00 97.19 108 LEU A N 1
ATOM 844 C CA . LEU A 1 108 ? -11.578 -1.817 -6.257 1.00 97.19 108 LEU A CA 1
ATOM 845 C C . LEU A 1 108 ? -10.327 -1.442 -7.061 1.00 97.19 108 LEU A C 1
ATOM 847 O O . LEU A 1 108 ? -10.225 -1.793 -8.233 1.00 97.19 108 LEU A O 1
ATOM 851 N N . ALA A 1 109 ? -9.364 -0.762 -6.434 1.00 95.56 109 ALA A N 1
ATOM 852 C CA . ALA A 1 109 ? -8.127 -0.357 -7.094 1.00 95.56 109 ALA A CA 1
ATOM 853 C C . ALA A 1 109 ? -7.329 -1.566 -7.606 1.00 95.56 109 ALA A C 1
ATOM 855 O O . ALA A 1 109 ? -6.927 -1.590 -8.765 1.00 95.56 109 ALA A O 1
ATOM 856 N N . VAL A 1 110 ? -7.148 -2.595 -6.774 1.00 96.12 110 VAL A N 1
ATOM 857 C CA . VAL A 1 110 ? -6.442 -3.826 -7.154 1.00 96.12 110 VAL A CA 1
ATOM 858 C C . VAL A 1 110 ? -7.203 -4.586 -8.239 1.00 96.12 110 VAL A C 1
ATOM 860 O O . VAL A 1 110 ? -6.575 -5.084 -9.167 1.00 96.12 110 VAL A O 1
ATOM 863 N N . ALA A 1 111 ? -8.538 -4.632 -8.188 1.00 96.75 111 ALA A N 1
ATOM 864 C CA . ALA A 1 111 ? -9.332 -5.231 -9.258 1.00 96.75 111 ALA A CA 1
ATOM 865 C C . ALA A 1 111 ? -9.105 -4.517 -10.600 1.00 96.75 111 ALA A C 1
ATOM 867 O O . ALA A 1 111 ? -8.872 -5.177 -11.609 1.00 96.75 111 ALA A O 1
ATOM 868 N N . LEU A 1 112 ? -9.105 -3.181 -10.614 1.00 97.69 112 LEU A N 1
ATOM 869 C CA . LEU A 1 112 ? -8.817 -2.401 -11.821 1.00 97.69 112 LEU A CA 1
ATOM 870 C C . LEU A 1 112 ? -7.376 -2.597 -12.312 1.00 97.69 112 LEU A C 1
ATOM 872 O O . LEU A 1 112 ? -7.166 -2.708 -13.517 1.00 97.69 112 LEU A O 1
ATOM 876 N N . LEU A 1 113 ? -6.399 -2.691 -11.405 1.00 96.12 113 LEU A N 1
ATOM 877 C CA . LEU A 1 113 ? -5.012 -3.004 -11.763 1.00 96.12 113 LEU A CA 1
ATOM 878 C C . LEU A 1 113 ? -4.881 -4.403 -12.375 1.00 96.12 113 LEU A C 1
ATOM 880 O O . LEU A 1 113 ? -4.171 -4.556 -13.361 1.00 96.12 113 LEU A O 1
ATOM 884 N N . LEU A 1 114 ? -5.595 -5.402 -11.850 1.00 97.31 114 LEU A N 1
ATOM 885 C CA . LEU A 1 114 ? -5.629 -6.748 -12.428 1.00 97.31 114 LEU A CA 1
ATOM 886 C C . LEU A 1 114 ? -6.262 -6.749 -13.824 1.00 97.31 114 LEU A C 1
ATOM 888 O O . LEU A 1 114 ? -5.724 -7.380 -14.728 1.00 97.31 114 LEU A O 1
ATOM 892 N N . VAL A 1 115 ? -7.360 -6.011 -14.032 1.00 98.06 115 VAL A N 1
ATOM 893 C CA . VAL A 1 115 ? -7.936 -5.835 -15.379 1.00 98.06 115 VAL A CA 1
ATOM 894 C C . VAL A 1 115 ? -6.927 -5.168 -16.315 1.00 98.06 115 VAL A C 1
ATOM 896 O O . VAL A 1 115 ? -6.767 -5.617 -17.447 1.00 98.06 115 VAL A O 1
ATOM 899 N N . GLY A 1 116 ? -6.224 -4.133 -15.847 1.00 96.38 116 GLY A N 1
ATOM 900 C CA . GLY A 1 116 ? -5.156 -3.479 -16.603 1.00 96.38 116 GLY A CA 1
ATOM 901 C C . GLY A 1 116 ? -4.024 -4.438 -16.976 1.00 96.38 116 GLY A C 1
ATOM 902 O O . GLY A 1 116 ? -3.629 -4.477 -18.135 1.00 96.38 116 GLY A O 1
ATOM 903 N N . ALA A 1 117 ? -3.564 -5.258 -16.028 1.00 95.62 117 ALA A N 1
ATOM 904 C CA . ALA A 1 117 ? -2.516 -6.251 -16.255 1.00 95.62 117 ALA A CA 1
ATOM 905 C C . ALA A 1 117 ? -2.933 -7.318 -17.277 1.00 95.62 117 ALA A C 1
ATOM 907 O O . ALA A 1 117 ? -2.142 -7.672 -18.140 1.00 95.62 117 ALA A O 1
ATOM 908 N N . ILE A 1 118 ? -4.183 -7.793 -17.223 1.00 96.75 118 ILE A N 1
ATOM 909 C CA . ILE A 1 118 ? -4.722 -8.734 -18.219 1.00 96.75 118 ILE A CA 1
ATOM 910 C C . ILE A 1 118 ? -4.799 -8.075 -19.598 1.00 96.75 118 ILE A C 1
ATOM 912 O O . ILE A 1 118 ? -4.471 -8.694 -20.605 1.00 96.75 118 ILE A O 1
ATOM 916 N N . ARG A 1 119 ? -5.259 -6.822 -19.652 1.00 97.56 119 ARG A N 1
ATOM 917 C CA . ARG A 1 119 ? -5.455 -6.095 -20.908 1.00 97.56 119 ARG A CA 1
ATOM 918 C C . ARG A 1 119 ? -4.132 -5.785 -21.611 1.00 97.56 119 ARG A C 1
ATOM 920 O O . ARG A 1 119 ? -4.081 -5.841 -22.831 1.00 97.56 119 ARG A O 1
ATOM 927 N N . GLU A 1 120 ? -3.101 -5.441 -20.850 1.00 95.69 120 GLU A N 1
ATOM 928 C CA . GLU A 1 120 ? -1.780 -5.060 -21.360 1.00 95.69 120 GLU A CA 1
ATOM 929 C C . GLU A 1 120 ? -0.747 -6.177 -21.133 1.00 95.69 120 GLU A C 1
ATOM 931 O O . GLU A 1 120 ? 0.443 -5.900 -20.989 1.00 95.69 120 GLU A O 1
ATOM 936 N N . TRP A 1 121 ? -1.187 -7.441 -21.082 1.00 95.94 121 TRP A N 1
ATOM 937 C CA . TRP A 1 121 ? -0.320 -8.582 -20.766 1.00 95.94 121 TRP A CA 1
ATOM 938 C C . TRP A 1 121 ? 0.895 -8.679 -21.695 1.00 95.94 121 TRP A C 1
ATOM 940 O O . TRP A 1 121 ? 1.995 -8.944 -21.231 1.00 95.94 121 TRP A O 1
ATOM 950 N N . ASP A 1 122 ? 0.722 -8.358 -22.979 1.00 95.69 122 ASP A N 1
ATOM 951 C CA . ASP A 1 122 ? 1.791 -8.396 -23.987 1.00 95.69 122 ASP A CA 1
ATOM 952 C C . ASP A 1 122 ? 2.940 -7.403 -23.713 1.00 95.69 122 ASP A C 1
ATOM 954 O O . ASP A 1 122 ? 3.991 -7.477 -24.347 1.00 95.69 122 ASP A O 1
ATOM 958 N N . THR A 1 123 ? 2.757 -6.455 -22.786 1.00 93.38 123 THR A N 1
ATOM 959 C CA . THR A 1 123 ? 3.816 -5.526 -22.350 1.00 93.38 123 THR A CA 1
ATOM 960 C C . THR A 1 123 ? 4.672 -6.070 -21.208 1.00 93.38 123 THR A C 1
ATOM 962 O O . THR A 1 123 ? 5.731 -5.506 -20.921 1.00 93.38 123 THR A O 1
ATOM 965 N N . PHE A 1 124 ? 4.219 -7.139 -20.550 1.00 93.75 124 PHE A N 1
ATOM 966 C CA . PHE A 1 124 ? 4.961 -7.799 -19.489 1.00 93.75 124 PHE A CA 1
ATOM 967 C C . PHE A 1 124 ? 5.974 -8.783 -20.071 1.00 93.75 124 PHE A C 1
ATOM 969 O O . PHE A 1 124 ? 5.703 -9.487 -21.040 1.00 93.75 124 PHE A O 1
ATOM 976 N N . ASP A 1 125 ? 7.129 -8.867 -19.423 1.00 94.44 125 ASP A N 1
ATOM 977 C CA . ASP A 1 125 ? 8.111 -9.918 -19.656 1.00 94.44 125 ASP A CA 1
ATOM 978 C C . ASP A 1 125 ? 7.755 -11.129 -18.780 1.00 94.44 125 ASP A C 1
ATOM 980 O O . ASP A 1 125 ? 7.925 -11.100 -17.557 1.00 94.44 125 ASP A O 1
ATOM 984 N N . ASP A 1 126 ? 7.211 -12.186 -19.382 1.00 92.94 126 ASP A N 1
ATOM 985 C CA . ASP A 1 126 ? 6.765 -13.395 -18.681 1.00 92.94 126 ASP A CA 1
ATOM 986 C C . ASP A 1 126 ? 7.921 -14.290 -18.201 1.00 92.94 126 ASP A C 1
ATOM 988 O O . ASP A 1 126 ? 7.727 -15.103 -17.287 1.00 92.94 126 ASP A O 1
ATOM 992 N N . ALA A 1 127 ? 9.131 -14.094 -18.737 1.00 94.12 127 ALA A N 1
ATOM 993 C CA . ALA A 1 127 ? 10.356 -14.719 -18.245 1.00 94.12 127 ALA A CA 1
ATOM 994 C C . ALA A 1 127 ? 10.887 -14.028 -16.977 1.00 94.12 127 ALA A C 1
ATOM 996 O O . ALA A 1 127 ? 11.636 -14.635 -16.202 1.00 94.12 127 ALA A O 1
ATOM 997 N N . ASN A 1 128 ? 10.482 -12.780 -16.723 1.00 93.56 128 ASN A N 1
ATOM 998 C CA . ASN A 1 128 ? 10.877 -12.042 -15.533 1.00 93.56 128 ASN A CA 1
ATOM 999 C C . ASN A 1 128 ? 10.043 -12.458 -14.304 1.00 93.56 128 ASN A C 1
ATOM 1001 O O . ASN A 1 128 ? 8.821 -12.317 -14.249 1.00 93.56 128 ASN A O 1
ATOM 1005 N N . VAL A 1 129 ? 10.719 -12.905 -13.244 1.00 95.19 129 VAL A N 1
ATOM 1006 C CA . VAL A 1 129 ? 10.090 -13.304 -11.972 1.00 95.19 129 VAL A CA 1
ATOM 1007 C C . VAL A 1 129 ? 9.291 -12.160 -11.325 1.00 95.19 129 VAL A C 1
ATOM 1009 O O . VAL A 1 129 ? 8.277 -12.415 -10.669 1.00 95.19 129 VAL A O 1
ATOM 1012 N N . MET A 1 130 ? 9.690 -10.900 -11.520 1.00 93.88 130 MET A N 1
ATOM 1013 C CA . MET A 1 130 ? 8.983 -9.737 -10.967 1.00 93.88 130 MET A CA 1
ATOM 1014 C C . MET A 1 130 ? 7.598 -9.528 -11.584 1.00 93.88 130 MET A C 1
ATOM 1016 O O . MET A 1 130 ? 6.709 -9.037 -10.887 1.00 93.88 130 MET A O 1
ATOM 1020 N N . THR A 1 131 ? 7.371 -9.959 -12.829 1.00 95.56 131 THR A N 1
ATOM 1021 C CA . THR A 1 131 ? 6.034 -9.985 -13.451 1.00 95.56 131 THR A CA 1
ATOM 1022 C C . THR A 1 131 ? 5.080 -10.829 -12.620 1.00 95.56 131 THR A C 1
ATOM 1024 O O . THR A 1 131 ? 4.021 -10.367 -12.186 1.00 95.56 131 THR A O 1
ATOM 1027 N N . TRP A 1 132 ? 5.496 -12.053 -12.304 1.00 95.44 132 TRP A N 1
ATOM 1028 C CA . TRP A 1 132 ? 4.709 -12.964 -11.483 1.00 95.44 132 TRP A CA 1
ATOM 1029 C C . TRP A 1 132 ? 4.587 -12.467 -10.047 1.00 95.44 132 TRP A C 1
ATOM 1031 O O . TRP A 1 132 ? 3.501 -12.535 -9.476 1.00 95.44 132 TRP A O 1
ATOM 1041 N N . GLY A 1 133 ? 5.655 -11.897 -9.484 1.00 95.25 133 GLY A N 1
ATOM 1042 C CA . GLY A 1 133 ? 5.618 -11.251 -8.172 1.00 95.25 133 GLY A CA 1
ATOM 1043 C C . GLY A 1 133 ? 4.558 -10.149 -8.090 1.00 95.25 133 GLY A C 1
ATOM 1044 O O . GLY A 1 133 ? 3.789 -10.106 -7.129 1.00 95.25 133 GLY A O 1
ATOM 1045 N N . TYR A 1 134 ? 4.456 -9.307 -9.120 1.00 94.12 134 TYR A N 1
ATOM 1046 C CA . TYR A 1 134 ? 3.442 -8.259 -9.216 1.00 94.12 134 TYR A CA 1
ATOM 1047 C C . TYR A 1 134 ? 2.025 -8.841 -9.314 1.00 94.12 134 TYR A C 1
ATOM 1049 O O . TYR A 1 134 ? 1.163 -8.506 -8.501 1.00 94.12 134 TYR A O 1
ATOM 1057 N N . VAL A 1 135 ? 1.783 -9.754 -10.258 1.00 95.81 135 VAL A N 1
ATOM 1058 C CA . VAL A 1 135 ? 0.444 -10.311 -10.523 1.00 95.81 135 VAL A CA 1
ATOM 1059 C C . VAL A 1 135 ? -0.052 -11.165 -9.354 1.00 95.81 135 VAL A C 1
ATOM 1061 O O . VAL A 1 135 ? -1.177 -10.981 -8.884 1.00 95.81 135 VAL A O 1
ATOM 1064 N N . ILE A 1 136 ? 0.793 -12.061 -8.834 1.00 96.94 136 ILE A N 1
ATOM 1065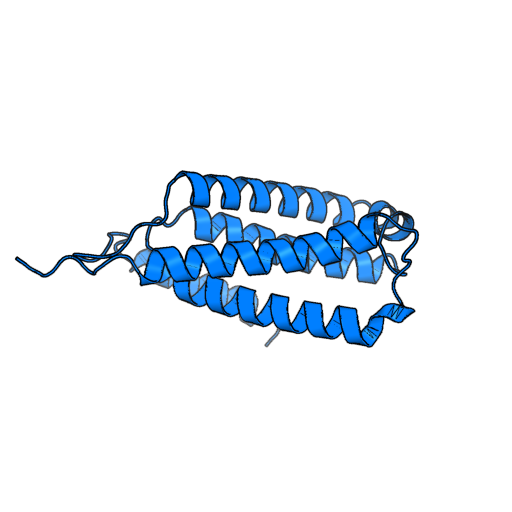 C CA . ILE A 1 136 ? 0.479 -12.892 -7.663 1.00 96.94 136 ILE A CA 1
ATOM 1066 C C . ILE A 1 136 ? 0.327 -12.010 -6.423 1.00 96.94 136 ILE A C 1
ATOM 1068 O O . ILE A 1 136 ? -0.580 -12.242 -5.626 1.00 96.94 136 ILE A O 1
ATOM 1072 N N . GLY A 1 137 ? 1.158 -10.976 -6.269 1.00 95.00 137 GLY A N 1
ATOM 1073 C CA . GLY A 1 137 ? 1.045 -10.006 -5.182 1.00 95.00 137 GLY A CA 1
ATOM 1074 C C . GLY A 1 137 ? -0.298 -9.274 -5.191 1.00 95.00 137 GLY A C 1
ATOM 1075 O O . GLY A 1 137 ? -0.964 -9.200 -4.156 1.00 95.00 137 GLY A O 1
ATOM 1076 N N . LEU A 1 138 ? -0.744 -8.797 -6.358 1.00 96.00 138 LEU A N 1
ATOM 1077 C CA . LEU A 1 138 ? -2.058 -8.172 -6.521 1.00 96.00 138 LEU A CA 1
ATOM 1078 C C . LEU A 1 138 ? -3.199 -9.159 -6.252 1.00 96.00 138 LEU A C 1
ATOM 1080 O O . LEU A 1 138 ? -4.087 -8.864 -5.453 1.00 96.00 138 LEU A O 1
ATOM 1084 N N . ALA A 1 139 ? -3.174 -10.339 -6.873 1.00 97.50 139 ALA A N 1
ATOM 1085 C CA . ALA A 1 139 ? -4.226 -11.341 -6.710 1.00 97.50 139 ALA A CA 1
ATOM 1086 C C . ALA A 1 139 ? -4.312 -11.849 -5.261 1.00 97.50 139 ALA A C 1
ATOM 1088 O O . ALA A 1 139 ? -5.389 -11.864 -4.661 1.00 97.50 139 ALA A O 1
ATOM 1089 N N . GLY A 1 140 ? -3.173 -12.200 -4.665 1.00 97.38 140 GLY A N 1
ATOM 1090 C CA . GLY A 1 140 ? -3.067 -12.624 -3.272 1.00 97.38 140 GLY A CA 1
ATOM 1091 C C . GLY A 1 140 ? -3.492 -11.523 -2.302 1.00 97.38 140 GLY A C 1
ATOM 1092 O O . GLY A 1 140 ? -4.252 -11.788 -1.371 1.00 97.38 140 GLY A O 1
ATOM 1093 N N . GLY A 1 141 ? -3.086 -10.276 -2.558 1.00 94.94 141 GLY A N 1
ATOM 1094 C CA . GLY A 1 141 ? -3.520 -9.106 -1.796 1.00 94.94 141 GLY A CA 1
ATOM 1095 C C . GLY A 1 141 ? -5.033 -8.892 -1.861 1.00 94.94 141 GLY A C 1
ATOM 1096 O O . GLY A 1 141 ? -5.667 -8.706 -0.822 1.00 94.94 141 GLY A O 1
ATOM 1097 N N . ALA A 1 142 ? -5.638 -8.993 -3.048 1.00 96.56 142 ALA A N 1
ATOM 1098 C CA . ALA A 1 142 ? -7.088 -8.906 -3.216 1.00 96.56 142 ALA A CA 1
ATOM 1099 C C . ALA A 1 142 ? -7.820 -10.013 -2.448 1.00 96.56 142 ALA A C 1
ATOM 1101 O O . ALA A 1 142 ? -8.788 -9.736 -1.739 1.00 96.56 142 ALA A O 1
ATOM 1102 N N . ILE A 1 143 ? -7.342 -11.258 -2.537 1.00 97.94 143 ILE A N 1
ATOM 1103 C CA . ILE A 1 143 ? -7.916 -12.395 -1.806 1.00 97.94 143 ILE A CA 1
ATOM 1104 C C . ILE A 1 143 ? -7.809 -12.169 -0.294 1.00 97.94 143 ILE A C 1
ATOM 1106 O O . ILE A 1 143 ? -8.797 -12.350 0.418 1.00 97.94 143 ILE A O 1
ATOM 1110 N N . ALA A 1 144 ? -6.649 -11.729 0.199 1.00 96.00 144 ALA A N 1
ATOM 1111 C CA . ALA A 1 144 ? -6.427 -11.456 1.616 1.00 96.00 144 ALA A CA 1
ATOM 1112 C C . ALA A 1 144 ? -7.334 -10.329 2.135 1.00 96.00 144 ALA A C 1
ATOM 1114 O O . ALA A 1 144 ? -7.972 -10.479 3.178 1.00 96.00 144 ALA A O 1
ATOM 1115 N N . LEU A 1 145 ? -7.454 -9.228 1.386 1.00 95.69 145 LEU A N 1
ATOM 1116 C CA . LEU A 1 145 ? -8.348 -8.117 1.719 1.00 95.69 145 LEU A CA 1
ATOM 1117 C C . LEU A 1 145 ? -9.819 -8.543 1.698 1.00 95.69 145 LEU A C 1
ATOM 1119 O O . LEU A 1 145 ? -10.583 -8.159 2.581 1.00 95.69 145 LEU A O 1
ATOM 1123 N N . LEU A 1 146 ? -10.222 -9.368 0.730 1.00 97.06 146 LEU A N 1
ATOM 1124 C CA . LEU A 1 146 ? -11.587 -9.876 0.626 1.00 97.06 146 LEU A CA 1
ATOM 1125 C C . LEU A 1 146 ? -11.918 -10.852 1.762 1.00 97.06 146 LEU A C 1
ATOM 1127 O O . LEU A 1 146 ? -13.026 -10.822 2.301 1.00 97.06 146 LEU A O 1
ATOM 1131 N N . ALA A 1 147 ? -10.965 -11.705 2.141 1.00 96.38 147 ALA A N 1
ATOM 1132 C CA . ALA A 1 147 ? -11.090 -12.598 3.286 1.00 96.38 147 ALA A CA 1
ATOM 1133 C C . ALA A 1 147 ? -11.229 -11.801 4.590 1.00 96.38 147 ALA A C 1
ATOM 1135 O O . ALA A 1 147 ? -12.161 -12.063 5.350 1.00 96.38 147 ALA A O 1
ATOM 1136 N N . LEU A 1 148 ? -10.379 -10.786 4.793 1.00 95.50 148 LEU A N 1
ATOM 1137 C CA . LEU A 1 148 ? -10.458 -9.872 5.934 1.00 95.50 148 LEU A CA 1
ATOM 1138 C C . LEU A 1 148 ? -11.806 -9.142 5.976 1.00 95.50 148 LEU A C 1
ATOM 1140 O O . LEU A 1 148 ? -12.459 -9.099 7.014 1.00 95.50 148 LEU A O 1
ATOM 1144 N N . TYR A 1 149 ? -12.251 -8.599 4.843 1.00 95.62 149 TYR A N 1
ATOM 1145 C CA . TYR A 1 149 ? -13.533 -7.907 4.748 1.00 95.62 149 TYR A CA 1
ATOM 1146 C C . TYR A 1 149 ? -14.690 -8.822 5.165 1.00 95.62 149 TYR A C 1
ATOM 1148 O O . TYR A 1 149 ? -15.491 -8.473 6.031 1.00 95.62 149 TYR A O 1
ATOM 1156 N N . ARG A 1 150 ? -14.737 -10.040 4.613 1.00 95.25 150 ARG A N 1
ATOM 1157 C CA . ARG A 1 150 ? -15.770 -11.026 4.951 1.00 95.25 150 ARG A CA 1
ATOM 1158 C C . ARG A 1 150 ? -15.690 -11.492 6.400 1.00 95.25 150 ARG A C 1
ATOM 1160 O O . ARG A 1 150 ? -16.739 -11.705 6.997 1.00 95.25 150 ARG A O 1
ATOM 1167 N N . SER A 1 151 ? -14.497 -11.680 6.965 1.00 93.69 151 SER A N 1
ATOM 1168 C CA . SER A 1 151 ? -14.369 -12.094 8.366 1.00 93.69 151 SER A CA 1
ATOM 1169 C C . SER A 1 151 ? -14.855 -11.004 9.316 1.00 93.69 151 SER A C 1
ATOM 1171 O O . SER A 1 151 ? -15.532 -11.314 10.287 1.00 93.69 151 SER A O 1
ATOM 1173 N N . MET A 1 152 ? -14.558 -9.738 9.014 1.00 92.88 152 MET A N 1
ATOM 1174 C CA . MET A 1 152 ? -14.934 -8.610 9.867 1.00 92.88 152 MET A CA 1
ATOM 1175 C C . MET A 1 152 ? -16.423 -8.248 9.760 1.00 92.88 152 MET A C 1
ATOM 1177 O O . MET A 1 152 ? -17.017 -7.891 10.770 1.00 92.88 152 MET A O 1
ATOM 1181 N N . GLU A 1 153 ? -17.048 -8.391 8.585 1.00 89.19 153 GLU A N 1
ATOM 1182 C CA . GLU A 1 153 ? -18.500 -8.170 8.406 1.00 89.19 153 GLU A CA 1
ATOM 1183 C C . GLU A 1 153 ? -19.361 -9.304 8.993 1.00 89.19 153 GLU A C 1
ATOM 1185 O O . GLU A 1 153 ? -20.532 -9.103 9.305 1.00 89.19 153 GLU A O 1
ATOM 1190 N N . ARG A 1 154 ? -18.803 -10.512 9.147 1.00 81.31 154 ARG A N 1
ATOM 1191 C CA . ARG A 1 154 ? -19.515 -11.659 9.740 1.00 81.31 154 ARG A CA 1
ATOM 1192 C C . ARG A 1 154 ? -19.569 -11.619 11.264 1.00 81.31 154 ARG A C 1
ATOM 1194 O O . ARG A 1 154 ? -20.368 -12.355 11.838 1.00 81.31 154 ARG A O 1
ATOM 1201 N N . THR A 1 155 ? -18.738 -10.809 11.917 1.00 71.00 155 THR A N 1
ATOM 1202 C CA . THR A 1 155 ? -18.743 -10.674 13.376 1.00 71.00 155 THR A CA 1
ATOM 1203 C C . THR A 1 155 ? -20.036 -9.972 13.803 1.00 71.00 155 THR A C 1
ATOM 1205 O O . THR A 1 155 ? -20.241 -8.815 13.427 1.00 71.00 155 THR A O 1
ATOM 1208 N N . PRO A 1 156 ? -20.935 -10.633 14.557 1.00 57.31 156 PRO A N 1
ATOM 1209 C CA . PRO A 1 156 ? -22.176 -10.011 15.000 1.00 57.31 156 PRO A CA 1
ATOM 1210 C C . PRO A 1 156 ? -21.865 -8.754 15.815 1.00 57.31 156 PRO A C 1
ATOM 1212 O O . PRO A 1 156 ? -21.053 -8.810 16.741 1.00 57.31 156 PRO A O 1
ATOM 1215 N N . ARG A 1 157 ? -22.517 -7.625 15.501 1.00 60.28 157 ARG A N 1
ATOM 1216 C CA . ARG A 1 157 ? -22.533 -6.471 16.412 1.00 60.28 157 ARG A CA 1
ATOM 1217 C C . ARG A 1 157 ? -23.088 -6.968 17.741 1.00 60.28 157 ARG A C 1
ATOM 1219 O O . ARG A 1 157 ? -24.217 -7.460 17.768 1.00 60.28 157 ARG A O 1
ATOM 1226 N N . ALA A 1 158 ? -22.302 -6.886 18.812 1.00 53.41 158 ALA A N 1
ATOM 1227 C CA . ALA A 1 158 ? -22.810 -7.182 20.145 1.00 53.41 158 ALA A CA 1
ATOM 1228 C C . ALA A 1 158 ? -24.036 -6.289 20.384 1.00 53.41 158 ALA A C 1
ATOM 1230 O O . ALA A 1 158 ? -23.955 -5.072 20.205 1.00 53.41 158 ALA A O 1
ATOM 1231 N N . ALA A 1 159 ? -25.181 -6.904 20.687 1.00 44.47 159 ALA A N 1
ATOM 1232 C CA . ALA A 1 159 ? -26.406 -6.168 20.960 1.00 44.47 159 ALA A CA 1
ATOM 1233 C C . ALA A 1 159 ? -26.181 -5.236 22.165 1.00 44.47 159 ALA A C 1
ATOM 1235 O O . ALA A 1 159 ? -25.493 -5.643 23.107 1.00 44.47 159 ALA A O 1
ATOM 1236 N N . PRO A 1 160 ? -26.723 -4.004 22.150 1.00 48.88 160 PRO A N 1
ATOM 1237 C CA . PRO A 1 160 ? -26.696 -3.156 23.334 1.00 48.88 160 PRO A CA 1
ATOM 1238 C C . PRO A 1 160 ? -27.432 -3.874 24.475 1.00 48.88 160 PRO A C 1
ATOM 1240 O O . PRO A 1 160 ? -28.534 -4.386 24.266 1.00 48.88 160 PRO A O 1
ATOM 1243 N N . ALA A 1 161 ? -26.772 -3.959 25.633 1.00 48.31 161 ALA A N 1
ATOM 1244 C CA . ALA A 1 161 ? -27.349 -4.453 26.882 1.00 48.31 161 ALA A CA 1
ATOM 1245 C C . ALA A 1 161 ? -28.353 -3.450 27.463 1.00 48.31 161 ALA A C 1
ATOM 1247 O O . ALA A 1 161 ? -28.135 -2.230 27.271 1.00 48.31 161 ALA A O 1
#

Sequence (161 aa):
MYVLSPFVVGWLWWRNQQRDPRVPEAGESLVPATVRLIARAIAVGALLAALVVLISPDVAVDNWGWTLTPLTARVLACFTAQVGIGFLLLSLDPRWSSWRVLVQTFLLAVALLLVGAIREWDTFDDANVMTWGYVIGLAGGAIALLALYRSMERTPRAAPA

Secondary structure (DSSP, 8-state):
-TTTHHHHHHHHHHHHHTT---PPPTTPPBPPHHHHHHHHHHHHHHHHHHHHHHH-THHHHHHSSS---HHHHHHHHHHHHHHHHHHHHHTT--BHHHHHHHHHHHHHHHHHHHHHHHHTGGGS-TTSHHHHHHHHHHHHHHHHHHHHHHHHHTSPPPPP-

Radius of gyration: 18.28 Å; chains: 1; bounding box: 46×38×51 Å

Foldseek 3Di:
DVPCCVVVVVVVVVVVVVVDPLDEDQLFAFDDLVVLVVLLVLLVVLLVCLVCCLVPVVVCCVQAQAHDDSVVSNVVSVVSNVSSVVSNVLSVRGTVVSVQVVLVVLLVVLVVVLVVCVVVVVRTDPVRPNNVVVNCVSVVSNVVSVVSNVVNVPRDRDDDD

pLDDT: mean 92.08, std 9.55, range [44.47, 98.5]